Protein AF-A0A671PD23-F1 (afdb_monomer_lite)

Radius of gyration: 39.97 Å; chains: 1; bounding box: 78×38×126 Å

Sequence (167 aa):
MEFLIGLHKPKLERRRAALEEMKNKLKEEQKRVRDERHREYLKMLQERRQALDEADELVDAITATKESVQYDHPNHTVTVTTISDLDLSAARLLEPDQRDEEREEEKDGEKIQALPRTAGNPLMSKKIQRLTASLNSLTKHKPKQEMRWRNHQSDRKSSSSTHDKKL

Foldseek 3Di:
DPPPCVVVVVVVVVVVVVVVVVVVVVVVVVVVVVVVVVVVVVVVVVVVVVVVVVVVVVVVVVVVPFDFDWDDDPPDIDTDGDPVPDPCVCVVPPDDDDDDDDDDDDPDDDPPDDDPPDPDDPPDDPVVVVVVVVVVVVVCPPDPPPPPPPPDPDDDDDDDDDDDDDD

Structure (mmCIF, N/CA/C/O backbone):
data_AF-A0A671PD23-F1
#
_entry.id   AF-A0A671PD23-F1
#
loop_
_atom_site.group_PDB
_atom_site.id
_atom_site.type_symbol
_atom_site.label_atom_id
_atom_site.label_alt_id
_atom_site.label_comp_id
_atom_site.label_asym_id
_atom_site.label_entity_id
_atom_site.label_seq_id
_atom_site.pdbx_PDB_ins_code
_atom_site.Cartn_x
_atom_site.Cartn_y
_atom_site.Cartn_z
_atom_site.occupancy
_atom_site.B_iso_or_equiv
_atom_site.auth_seq_id
_atom_site.auth_comp_id
_atom_site.auth_asym_id
_atom_site.auth_atom_id
_atom_site.pdbx_PDB_model_num
ATOM 1 N N . MET A 1 1 ? 41.083 3.756 -52.286 1.00 43.62 1 MET A N 1
ATOM 2 C CA . MET A 1 1 ? 39.637 3.447 -52.361 1.00 43.62 1 MET A CA 1
ATOM 3 C C . MET A 1 1 ? 39.069 3.318 -50.946 1.00 43.62 1 MET A C 1
ATOM 5 O O . MET A 1 1 ? 38.815 2.211 -50.500 1.00 43.62 1 MET A O 1
ATOM 9 N N . GLU A 1 2 ? 38.911 4.418 -50.205 1.00 57.16 2 GLU A N 1
ATOM 10 C CA . GLU A 1 2 ? 38.524 4.342 -48.776 1.00 57.16 2 GLU A CA 1
ATOM 11 C C . GLU A 1 2 ? 37.302 5.213 -48.415 1.00 57.16 2 GLU A C 1
ATOM 13 O O . GLU A 1 2 ? 36.777 5.158 -47.308 1.00 57.16 2 GLU A O 1
ATOM 18 N N . PHE A 1 3 ? 36.753 5.958 -49.378 1.00 53.84 3 PHE A N 1
ATOM 19 C CA . PHE A 1 3 ? 35.723 6.970 -49.112 1.00 53.84 3 PHE A CA 1
ATOM 20 C C . PHE A 1 3 ? 34.268 6.459 -49.087 1.00 53.84 3 PHE A C 1
ATOM 22 O O . PHE A 1 3 ? 33.360 7.247 -48.847 1.00 53.84 3 PHE A O 1
ATOM 29 N N . LEU A 1 4 ? 34.007 5.156 -49.268 1.00 57.88 4 LEU A N 1
ATOM 30 C CA . LEU A 1 4 ? 32.632 4.618 -49.303 1.00 57.88 4 LEU A CA 1
ATOM 31 C C . LEU A 1 4 ? 32.140 4.004 -47.972 1.00 57.88 4 LEU A C 1
ATOM 33 O O . LEU A 1 4 ? 30.960 3.689 -47.843 1.00 57.88 4 LEU A O 1
ATOM 37 N N . ILE A 1 5 ? 33.010 3.854 -46.962 1.00 58.19 5 ILE A N 1
ATOM 38 C CA . ILE A 1 5 ? 32.702 3.131 -45.704 1.00 58.19 5 ILE A CA 1
ATOM 39 C C . ILE A 1 5 ? 32.453 4.084 -44.510 1.00 58.19 5 ILE A C 1
ATOM 41 O O . ILE A 1 5 ? 31.962 3.664 -43.460 1.00 58.19 5 ILE A O 1
ATOM 45 N N . GLY A 1 6 ? 32.700 5.390 -44.661 1.00 63.97 6 GLY A N 1
ATOM 46 C CA . GLY A 1 6 ? 32.644 6.360 -43.554 1.00 63.97 6 GLY A CA 1
ATOM 47 C C . GLY A 1 6 ? 31.261 6.556 -42.914 1.00 63.97 6 GLY A C 1
ATOM 48 O O . GLY A 1 6 ? 31.172 6.874 -41.733 1.00 63.97 6 GLY A O 1
ATOM 49 N N . LEU A 1 7 ? 30.170 6.322 -43.653 1.00 66.56 7 LEU A N 1
ATOM 50 C CA . LEU A 1 7 ? 28.794 6.567 -43.187 1.00 66.56 7 LEU A CA 1
ATOM 51 C C . LEU A 1 7 ? 28.112 5.345 -42.559 1.00 66.56 7 LEU A C 1
ATOM 53 O O . LEU A 1 7 ? 27.151 5.503 -41.804 1.00 66.56 7 LEU A O 1
ATOM 57 N N . HIS A 1 8 ? 28.587 4.130 -42.846 1.00 79.38 8 HIS A N 1
ATOM 58 C CA . HIS A 1 8 ? 27.939 2.904 -42.375 1.00 79.38 8 HIS A CA 1
ATOM 59 C C . HIS A 1 8 ? 28.039 2.764 -40.852 1.00 79.38 8 HIS A C 1
ATOM 61 O O . HIS A 1 8 ? 27.031 2.546 -40.181 1.00 79.38 8 HIS A O 1
ATOM 67 N N . LYS A 1 9 ? 29.235 2.996 -40.302 1.00 78.50 9 LYS A N 1
ATOM 68 C CA . LYS A 1 9 ? 29.495 2.970 -38.857 1.00 78.50 9 LYS A CA 1
ATOM 69 C C . LYS A 1 9 ? 28.648 4.001 -38.086 1.00 78.50 9 LYS A C 1
ATOM 71 O O . LYS A 1 9 ? 27.849 3.580 -37.256 1.00 78.50 9 LYS A O 1
ATOM 76 N N . PRO A 1 10 ? 28.678 5.314 -38.394 1.00 82.38 10 PRO A N 1
ATOM 77 C CA . PRO A 1 10 ? 27.874 6.292 -37.659 1.00 82.38 10 PRO A CA 1
ATOM 78 C C . PRO A 1 10 ? 26.363 6.115 -37.873 1.00 82.38 10 PRO A C 1
ATOM 80 O O . PRO A 1 10 ? 25.573 6.454 -36.996 1.00 82.38 10 PRO A O 1
ATOM 83 N N . LYS A 1 11 ? 25.914 5.573 -39.014 1.00 84.75 11 LYS A N 1
ATOM 84 C CA . LYS A 1 11 ? 24.491 5.252 -39.229 1.00 84.75 11 LYS A CA 1
ATOM 85 C C . LYS A 1 11 ? 24.026 4.091 -38.349 1.00 84.75 11 LYS A C 1
ATOM 87 O O . LYS A 1 11 ? 22.903 4.135 -37.849 1.00 84.75 11 LYS A O 1
ATOM 92 N N . LEU A 1 12 ? 24.865 3.076 -38.156 1.00 86.00 12 LEU A N 1
ATOM 93 C CA . LEU A 1 12 ? 24.582 1.986 -37.226 1.00 86.00 12 LEU A CA 1
ATOM 94 C C . LEU A 1 12 ? 24.591 2.468 -35.775 1.00 86.00 12 LEU A C 1
ATOM 96 O O . LEU A 1 12 ? 23.658 2.139 -35.050 1.00 86.00 12 LEU A O 1
ATOM 100 N N . GLU A 1 13 ? 25.555 3.304 -35.385 1.00 86.50 13 GLU A N 1
ATOM 101 C CA . GLU A 1 13 ? 25.613 3.872 -34.031 1.00 86.50 13 GLU A CA 1
ATOM 102 C C . GLU A 1 13 ? 24.369 4.704 -33.703 1.00 86.50 13 GLU A C 1
ATOM 104 O O . GLU A 1 13 ? 23.739 4.496 -32.671 1.00 86.50 13 GLU A O 1
ATOM 109 N N . ARG A 1 14 ? 23.912 5.568 -34.621 1.00 88.56 14 ARG A N 1
ATOM 110 C CA . ARG A 1 14 ? 22.664 6.331 -34.422 1.00 88.56 14 ARG A CA 1
ATOM 111 C C . ARG A 1 14 ? 21.437 5.431 -34.291 1.00 88.56 14 ARG A C 1
ATOM 113 O O . ARG A 1 14 ? 20.574 5.685 -33.458 1.00 88.56 14 ARG A O 1
ATOM 120 N N . ARG A 1 15 ? 21.347 4.372 -35.104 1.00 87.38 15 ARG A N 1
ATOM 121 C CA . ARG A 1 15 ? 20.248 3.394 -35.014 1.00 87.38 15 ARG A CA 1
ATOM 122 C C . ARG A 1 15 ? 20.283 2.643 -33.690 1.00 87.38 15 ARG A C 1
ATOM 124 O O . ARG A 1 15 ? 19.239 2.454 -33.076 1.00 87.38 15 ARG A O 1
ATOM 131 N N . ARG A 1 16 ? 21.470 2.234 -33.250 1.00 90.31 16 ARG A N 1
ATOM 132 C CA . ARG A 1 16 ? 21.669 1.558 -31.971 1.00 90.31 16 ARG A CA 1
ATOM 133 C C . ARG A 1 16 ? 21.293 2.467 -30.803 1.00 90.31 16 ARG A C 1
ATOM 135 O O . ARG A 1 16 ? 20.519 2.035 -29.959 1.00 90.31 16 ARG A O 1
ATOM 142 N N . ALA A 1 17 ? 21.745 3.719 -30.815 1.00 92.75 17 ALA A N 1
ATOM 143 C CA . ALA A 1 17 ? 21.408 4.713 -29.801 1.00 92.75 17 ALA A CA 1
ATOM 144 C C . ALA A 1 17 ? 19.892 4.954 -29.713 1.00 92.75 17 ALA A C 1
ATOM 146 O O . ALA A 1 17 ? 19.325 4.873 -28.629 1.00 92.75 17 ALA A O 1
ATOM 147 N N . ALA A 1 18 ? 19.210 5.142 -30.849 1.00 92.88 18 ALA A N 1
ATOM 148 C CA . ALA A 1 18 ? 17.757 5.325 -30.870 1.00 92.88 18 ALA A CA 1
ATOM 149 C C . ALA A 1 18 ? 16.995 4.095 -30.335 1.00 92.88 18 ALA A C 1
ATOM 151 O O . ALA A 1 18 ? 16.003 4.228 -29.618 1.00 92.88 18 ALA A O 1
ATOM 152 N N . LEU A 1 19 ? 17.461 2.881 -30.652 1.00 94.31 19 LEU A N 1
ATOM 153 C CA . LEU A 1 19 ? 16.867 1.646 -30.133 1.00 94.31 19 LEU A CA 1
ATOM 154 C C . LEU A 1 19 ? 17.110 1.469 -28.629 1.00 94.31 19 LEU A C 1
ATOM 156 O O . LEU A 1 19 ? 16.211 1.020 -27.917 1.00 94.31 19 LEU A O 1
ATOM 160 N N . GLU A 1 20 ? 18.302 1.807 -28.141 1.00 95.25 20 GLU A N 1
ATOM 161 C CA . GLU A 1 20 ? 18.622 1.767 -26.713 1.00 95.25 20 GLU A CA 1
ATOM 162 C C . GLU A 1 20 ? 17.804 2.802 -25.933 1.00 95.25 20 GLU A C 1
ATOM 164 O O . GLU A 1 20 ? 17.229 2.457 -24.900 1.00 95.25 20 GLU A O 1
ATOM 169 N N . GLU A 1 21 ? 17.638 4.013 -26.466 1.00 94.44 21 GLU A N 1
ATOM 170 C CA . GLU A 1 21 ? 16.794 5.050 -25.870 1.00 94.44 21 GLU A CA 1
ATOM 171 C C . GLU A 1 21 ? 15.327 4.601 -25.776 1.00 94.44 21 GLU A C 1
ATOM 173 O O . GLU A 1 21 ? 14.726 4.672 -24.703 1.00 94.44 21 GLU A O 1
ATOM 178 N N . MET A 1 22 ? 14.753 4.053 -26.854 1.00 92.62 22 MET A N 1
ATOM 179 C CA . MET A 1 22 ? 13.381 3.525 -26.814 1.00 92.62 22 MET A CA 1
ATOM 180 C C . MET A 1 22 ? 13.229 2.357 -25.833 1.00 92.62 22 MET A C 1
ATOM 182 O O . MET A 1 22 ? 12.229 2.261 -25.120 1.00 92.62 22 MET A O 1
ATOM 186 N N . LYS A 1 23 ? 14.222 1.465 -25.766 1.00 95.88 23 LYS A N 1
ATOM 187 C CA . LYS A 1 23 ? 14.221 0.336 -24.829 1.00 95.88 23 LYS A CA 1
ATOM 188 C C . LYS A 1 23 ? 14.297 0.804 -23.377 1.00 95.88 23 LYS A C 1
ATOM 190 O O . LYS A 1 23 ? 13.654 0.198 -22.521 1.00 95.88 23 LYS A O 1
ATOM 195 N N . ASN A 1 24 ? 15.077 1.844 -23.096 1.00 96.44 24 ASN A N 1
ATOM 196 C CA . ASN A 1 24 ? 15.193 2.416 -21.759 1.00 96.44 24 ASN A CA 1
ATOM 197 C C . ASN A 1 24 ? 13.883 3.083 -21.339 1.00 96.44 24 ASN A C 1
ATOM 199 O O . ASN A 1 24 ? 13.359 2.720 -20.289 1.00 96.44 24 ASN A O 1
ATOM 203 N N . LYS A 1 25 ? 13.275 3.902 -22.208 1.00 96.69 25 LYS A N 1
ATOM 204 C CA . LYS A 1 25 ? 11.945 4.490 -21.967 1.00 96.69 25 LYS A CA 1
ATOM 205 C C . LYS A 1 25 ? 10.895 3.421 -21.660 1.00 96.69 25 LYS A C 1
ATOM 207 O O . LYS A 1 25 ? 10.175 3.519 -20.675 1.00 96.69 25 LYS A O 1
ATOM 212 N N . LEU A 1 26 ? 10.861 2.334 -22.434 1.00 96.06 26 LEU A N 1
ATOM 213 C CA . LEU A 1 26 ? 9.927 1.232 -22.184 1.00 96.06 26 LEU A CA 1
ATOM 214 C C . LEU A 1 26 ? 10.150 0.559 -20.818 1.00 96.06 26 LEU A C 1
ATOM 216 O O . LEU A 1 26 ? 9.193 0.195 -20.137 1.00 96.06 26 LEU A O 1
ATOM 220 N N . LYS A 1 27 ? 11.410 0.364 -20.414 1.00 97.00 27 LYS A N 1
ATOM 221 C CA . LYS A 1 27 ? 11.742 -0.222 -19.108 1.00 97.00 2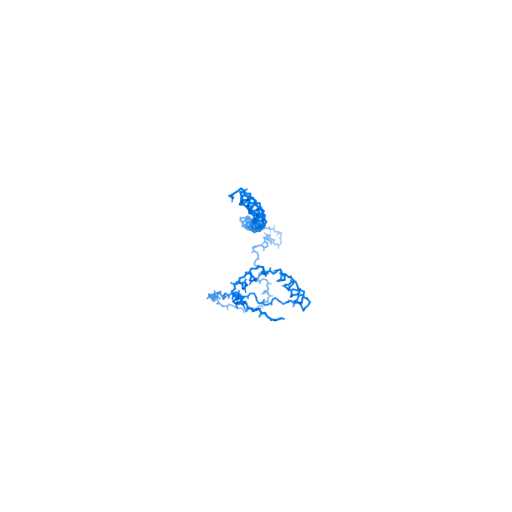7 LYS A CA 1
ATOM 222 C C . LYS A 1 27 ? 11.392 0.708 -17.952 1.00 97.00 27 LYS A C 1
ATOM 224 O O . LYS A 1 27 ? 10.953 0.219 -16.914 1.00 97.00 27 LYS A O 1
ATOM 229 N N . GLU A 1 28 ? 11.615 2.005 -18.116 1.00 96.38 28 GLU A N 1
ATOM 230 C CA . GLU A 1 28 ? 11.280 3.024 -17.122 1.00 96.38 28 GLU A CA 1
ATOM 231 C C . GLU A 1 28 ? 9.774 3.097 -16.903 1.00 96.38 28 GLU A C 1
ATOM 233 O O . GLU A 1 28 ? 9.337 3.022 -15.759 1.00 96.38 28 GLU A O 1
ATOM 238 N N . GLU A 1 29 ? 8.981 3.101 -17.975 1.00 95.00 29 GLU A N 1
ATOM 239 C CA . GLU A 1 29 ? 7.517 3.040 -17.887 1.00 95.00 29 GLU A CA 1
ATOM 240 C C . GLU A 1 29 ? 7.042 1.754 -17.191 1.00 95.00 29 GLU A C 1
ATOM 242 O O . GLU A 1 29 ? 6.244 1.787 -16.256 1.00 95.00 29 GLU A O 1
ATOM 247 N N . GLN A 1 30 ? 7.610 0.596 -17.545 1.00 94.25 30 GLN A N 1
ATOM 248 C CA . GLN A 1 30 ? 7.304 -0.659 -16.845 1.00 94.25 30 GLN A CA 1
ATOM 249 C C . GLN A 1 30 ? 7.723 -0.656 -15.372 1.00 94.25 30 GLN A C 1
ATOM 251 O O . GLN A 1 30 ? 7.140 -1.377 -14.557 1.00 94.25 30 GLN A O 1
ATOM 256 N N . LYS A 1 31 ? 8.789 0.065 -15.024 1.00 96.50 31 LYS A N 1
ATOM 257 C CA . LYS A 1 31 ? 9.226 0.213 -13.638 1.00 96.50 31 LYS A CA 1
ATOM 258 C C . LYS A 1 31 ? 8.270 1.137 -12.886 1.00 96.50 31 LYS A C 1
ATOM 260 O O . LYS A 1 31 ? 7.799 0.733 -11.833 1.00 96.50 31 LYS A O 1
ATOM 265 N N . ARG A 1 32 ? 7.906 2.286 -13.460 1.00 96.88 32 ARG A N 1
ATOM 266 C CA . ARG A 1 32 ? 6.936 3.228 -12.884 1.00 96.88 32 ARG A CA 1
ATOM 267 C C . ARG A 1 32 ? 5.618 2.559 -12.542 1.00 96.88 32 ARG A C 1
ATOM 269 O O . ARG A 1 32 ? 5.229 2.587 -11.385 1.00 96.88 32 ARG A O 1
ATOM 276 N N . VAL A 1 33 ? 5.009 1.852 -13.492 1.00 96.38 33 VAL A N 1
ATOM 277 C CA . VAL A 1 33 ? 3.727 1.164 -13.262 1.00 96.38 33 VAL A CA 1
ATOM 278 C C . VAL A 1 33 ? 3.824 0.125 -12.137 1.00 96.38 33 VAL A C 1
ATOM 280 O O . VAL A 1 33 ? 2.885 -0.061 -11.364 1.00 96.38 33 VAL A O 1
ATOM 283 N N . ARG A 1 34 ? 4.957 -0.583 -12.031 1.00 95.56 34 ARG A N 1
ATOM 284 C CA . ARG A 1 34 ? 5.180 -1.544 -10.938 1.00 95.56 34 ARG A CA 1
ATOM 285 C C . ARG A 1 34 ? 5.352 -0.845 -9.596 1.00 95.56 34 ARG A C 1
ATOM 287 O O . ARG A 1 34 ? 4.760 -1.292 -8.618 1.00 95.56 34 ARG A O 1
ATOM 294 N N . ASP A 1 35 ? 6.140 0.221 -9.566 1.00 96.19 35 ASP A N 1
ATOM 295 C CA . ASP A 1 35 ? 6.423 0.984 -8.356 1.00 96.19 35 ASP A CA 1
ATOM 296 C C . ASP A 1 35 ? 5.154 1.693 -7.852 1.00 96.19 35 ASP A C 1
ATOM 298 O O . ASP A 1 35 ? 4.882 1.660 -6.657 1.00 96.19 35 ASP A O 1
ATOM 302 N N . GLU A 1 36 ? 4.337 2.262 -8.741 1.00 95.69 36 GLU A N 1
ATOM 303 C CA . GLU A 1 36 ? 3.036 2.866 -8.421 1.00 95.69 36 GLU A CA 1
ATOM 304 C C . GLU A 1 36 ? 2.080 1.840 -7.821 1.00 95.69 36 GLU A C 1
ATOM 306 O O . GLU A 1 36 ? 1.619 2.025 -6.697 1.00 95.69 36 GLU A O 1
ATOM 311 N N . ARG A 1 37 ? 1.883 0.695 -8.489 1.00 97.00 37 ARG A N 1
ATOM 312 C CA . ARG A 1 37 ? 1.049 -0.391 -7.954 1.00 97.00 37 ARG A CA 1
ATOM 313 C C . ARG A 1 37 ? 1.536 -0.864 -6.584 1.00 97.00 37 ARG A C 1
ATOM 315 O O . ARG A 1 37 ? 0.731 -1.166 -5.709 1.00 97.00 37 ARG A O 1
ATOM 322 N N . HIS A 1 38 ? 2.852 -0.977 -6.401 1.00 97.56 38 HIS A N 1
ATOM 323 C CA . HIS A 1 38 ? 3.419 -1.408 -5.127 1.00 97.56 38 HIS A CA 1
ATOM 324 C C . HIS A 1 38 ? 3.204 -0.366 -4.025 1.00 97.56 38 HIS A C 1
ATOM 326 O O . HIS A 1 38 ? 2.834 -0.732 -2.912 1.00 97.56 38 HIS A O 1
ATOM 332 N N . ARG A 1 39 ? 3.379 0.923 -4.338 1.00 97.19 39 ARG A N 1
ATOM 333 C CA . ARG A 1 39 ? 3.108 2.027 -3.409 1.00 97.19 39 ARG A CA 1
ATOM 334 C C . ARG A 1 39 ? 1.640 2.077 -3.009 1.00 97.19 39 ARG A C 1
ATOM 336 O O . ARG A 1 39 ? 1.359 2.162 -1.822 1.00 97.19 39 ARG A O 1
ATOM 343 N N . GLU A 1 40 ? 0.721 1.980 -3.965 1.00 96.31 40 GLU A N 1
ATOM 344 C CA . GLU A 1 40 ? -0.721 1.944 -3.690 1.00 96.31 40 GLU A CA 1
ATOM 345 C C . GLU A 1 40 ? -1.098 0.745 -2.818 1.00 96.31 40 GLU A C 1
ATOM 347 O O . GLU A 1 40 ? -1.834 0.887 -1.844 1.00 96.31 40 GLU A O 1
ATOM 352 N N . TYR A 1 41 ? -0.541 -0.430 -3.119 1.00 96.06 41 TYR A N 1
ATOM 353 C CA . TYR A 1 41 ? -0.751 -1.627 -2.314 1.00 96.06 41 TYR A CA 1
ATOM 354 C C . TYR A 1 41 ? -0.275 -1.444 -0.867 1.00 96.06 41 TYR A C 1
ATOM 356 O O . TYR A 1 41 ? -1.007 -1.765 0.068 1.00 96.06 41 TYR A O 1
ATOM 364 N N . LEU A 1 42 ? 0.930 -0.901 -0.672 1.00 97.44 42 LEU A N 1
ATOM 365 C CA . LEU A 1 42 ? 1.454 -0.606 0.662 1.00 97.44 42 LEU A CA 1
ATOM 366 C C . LEU A 1 42 ? 0.604 0.438 1.388 1.00 97.44 42 LEU A C 1
ATOM 368 O O . LEU A 1 42 ? 0.345 0.277 2.577 1.00 97.44 42 LEU A O 1
ATOM 372 N N . LYS A 1 43 ? 0.131 1.463 0.673 1.00 97.50 43 LYS A N 1
ATOM 373 C CA . LYS A 1 43 ? -0.746 2.493 1.227 1.00 97.50 43 LYS A CA 1
ATOM 374 C C . LYS A 1 43 ? -2.045 1.890 1.760 1.00 97.50 43 LYS A C 1
ATOM 376 O O . LYS A 1 43 ? -2.384 2.132 2.907 1.00 97.50 43 LYS A O 1
ATOM 381 N N . MET A 1 44 ? -2.719 1.044 0.983 1.00 96.19 44 MET A N 1
ATOM 382 C CA . MET A 1 44 ? -3.942 0.356 1.419 1.00 96.19 44 MET A CA 1
ATOM 383 C C . MET A 1 44 ? -3.700 -0.532 2.651 1.00 96.19 44 MET A C 1
ATOM 385 O O . MET A 1 44 ? -4.531 -0.586 3.555 1.00 96.19 44 MET A O 1
ATOM 389 N N . LEU A 1 45 ? -2.570 -1.247 2.705 1.00 95.44 45 LEU A N 1
ATOM 390 C CA . LEU A 1 45 ? -2.217 -2.039 3.888 1.00 95.44 45 LEU A CA 1
ATOM 391 C C . LEU A 1 45 ? -1.980 -1.156 5.116 1.00 95.44 45 LEU A C 1
ATOM 393 O O . LEU A 1 45 ? -2.398 -1.516 6.215 1.00 95.44 45 LEU A O 1
ATOM 397 N N . GLN A 1 46 ? -1.322 -0.013 4.927 1.00 96.06 46 GLN A N 1
ATOM 398 C CA . GLN A 1 46 ? -1.085 0.957 5.986 1.00 96.06 46 GLN A CA 1
ATOM 399 C C . GLN A 1 46 ? -2.394 1.580 6.480 1.00 96.06 46 GLN A C 1
ATOM 401 O O . GLN A 1 46 ? -2.608 1.606 7.684 1.00 96.06 46 GLN A O 1
ATOM 406 N N . GLU A 1 47 ? -3.279 2.005 5.578 1.00 94.94 47 GLU A N 1
ATOM 407 C CA . GLU A 1 47 ? -4.608 2.541 5.909 1.00 94.94 47 GLU A CA 1
ATOM 408 C C . GLU A 1 47 ? -5.432 1.511 6.697 1.00 94.94 47 GLU A C 1
ATOM 410 O O . GLU A 1 47 ? -6.025 1.840 7.719 1.00 94.94 47 GLU A O 1
ATOM 415 N N . ARG A 1 48 ? -5.404 0.231 6.292 1.00 94.62 48 ARG A N 1
ATOM 416 C CA . ARG A 1 48 ? -6.055 -0.846 7.053 1.00 94.62 48 ARG A CA 1
ATOM 417 C C . ARG A 1 48 ? -5.466 -1.004 8.453 1.00 94.62 48 ARG A C 1
ATOM 419 O O . ARG A 1 48 ? -6.218 -1.229 9.393 1.00 94.62 48 ARG A O 1
ATOM 426 N N . ARG A 1 49 ? -4.138 -0.954 8.586 1.00 92.81 49 ARG A N 1
ATOM 427 C CA . ARG A 1 49 ? -3.473 -1.066 9.891 1.00 92.81 49 ARG A CA 1
ATOM 428 C C . ARG A 1 49 ? -3.841 0.113 10.789 1.00 92.81 49 ARG A C 1
ATOM 430 O O . ARG A 1 49 ? -4.174 -0.109 11.938 1.00 92.81 49 ARG A O 1
ATOM 437 N N . GLN A 1 50 ? -3.836 1.327 10.246 1.00 92.25 50 GLN A N 1
ATOM 438 C CA . GLN A 1 50 ? -4.243 2.532 10.969 1.00 92.25 50 GLN A CA 1
ATOM 439 C C . GLN A 1 50 ? -5.694 2.442 11.445 1.00 92.25 50 GLN A C 1
ATOM 441 O O . GLN A 1 50 ? -5.952 2.706 12.606 1.00 92.25 50 GLN A O 1
ATOM 446 N N . ALA A 1 51 ? -6.617 1.973 10.602 1.00 91.62 51 ALA A N 1
ATOM 447 C CA . ALA A 1 51 ? -8.012 1.790 11.002 1.00 91.62 51 ALA A CA 1
ATOM 448 C C . ALA A 1 51 ? -8.203 0.747 12.121 1.00 91.62 51 ALA A C 1
ATOM 450 O O . ALA A 1 51 ? -9.159 0.841 12.885 1.00 91.62 51 ALA A O 1
ATOM 451 N N . LEU A 1 52 ? -7.330 -0.265 12.199 1.00 87.75 52 LEU A N 1
ATOM 452 C CA . LEU A 1 52 ? -7.332 -1.218 13.311 1.00 87.75 52 LEU A CA 1
ATOM 453 C C . LEU A 1 52 ? -6.769 -0.576 14.582 1.00 87.75 52 LEU A C 1
ATOM 455 O O . LEU A 1 52 ? -7.418 -0.660 15.615 1.00 87.75 52 LEU A O 1
ATOM 459 N N . ASP A 1 53 ? -5.629 0.113 14.477 1.00 86.75 53 ASP A N 1
ATOM 460 C CA . ASP A 1 53 ? -5.016 0.821 15.607 1.00 86.75 53 ASP A CA 1
ATOM 461 C C . ASP A 1 53 ? -6.003 1.871 16.196 1.00 86.75 53 ASP A C 1
ATOM 463 O O . ASP A 1 53 ? -6.203 1.919 17.405 1.00 86.75 53 ASP A O 1
ATOM 467 N N . GLU A 1 54 ? -6.708 2.644 15.356 1.00 85.12 54 GLU A N 1
ATOM 468 C CA . GLU A 1 54 ? -7.748 3.609 15.775 1.00 85.12 54 GLU A CA 1
ATOM 469 C C . GLU A 1 54 ? -8.951 2.942 16.471 1.00 85.12 54 GLU A C 1
ATOM 471 O O . GLU A 1 54 ? -9.556 3.519 17.377 1.00 85.12 54 GLU A O 1
ATOM 476 N N . ALA A 1 55 ? -9.329 1.734 16.044 1.00 81.12 55 ALA A N 1
ATOM 477 C CA . ALA A 1 55 ? -10.414 0.988 16.673 1.00 81.12 55 ALA A CA 1
ATOM 478 C C . ALA A 1 55 ? -10.012 0.475 18.063 1.00 81.12 55 ALA A C 1
ATOM 480 O O . ALA A 1 55 ? -10.827 0.538 18.985 1.00 81.12 55 ALA A O 1
ATOM 481 N N . ASP A 1 56 ? -8.769 0.018 18.219 1.00 82.75 56 ASP A N 1
ATOM 482 C CA . ASP A 1 56 ? -8.228 -0.420 19.506 1.00 82.75 56 ASP A CA 1
ATOM 483 C C . ASP A 1 56 ? -8.141 0.761 20.492 1.00 82.75 56 ASP A C 1
ATOM 485 O O . ASP A 1 56 ? -8.608 0.649 21.623 1.00 82.75 56 ASP A O 1
ATOM 489 N N . GLU A 1 57 ? -7.679 1.937 20.046 1.00 81.56 57 GLU A N 1
ATOM 490 C CA . GLU A 1 57 ? -7.674 3.165 20.864 1.00 81.56 57 GLU A CA 1
ATOM 491 C C . GLU A 1 57 ? -9.079 3.553 21.364 1.00 81.56 57 GLU A C 1
ATOM 493 O O . GLU A 1 57 ? -9.249 3.996 22.504 1.00 81.56 57 GLU A O 1
ATOM 498 N N . LEU A 1 58 ? -10.111 3.370 20.533 1.00 80.94 58 LEU A N 1
ATOM 499 C CA . LEU A 1 58 ? -11.498 3.631 20.921 1.00 80.94 58 LEU A CA 1
ATOM 500 C C . LEU A 1 58 ? -11.995 2.631 21.973 1.00 80.94 58 LEU A C 1
ATOM 502 O O . LEU A 1 58 ? -12.686 3.023 22.916 1.00 80.94 58 LEU A O 1
ATOM 506 N N . VAL A 1 59 ? -11.658 1.350 21.822 1.00 80.62 59 VAL A N 1
ATOM 507 C CA . VAL A 1 59 ? -11.988 0.314 22.810 1.00 80.62 59 VAL A CA 1
ATOM 508 C C . VAL A 1 59 ? -11.301 0.616 24.139 1.00 80.62 59 VAL A C 1
ATOM 510 O O . VAL A 1 59 ? -11.949 0.560 25.185 1.00 80.62 59 VAL A O 1
ATOM 513 N N . ASP A 1 60 ? -10.034 1.015 24.113 1.00 82.38 60 ASP A N 1
ATOM 514 C CA . ASP A 1 60 ? -9.287 1.404 25.308 1.00 82.38 60 ASP A CA 1
ATOM 515 C C . ASP A 1 60 ? -9.907 2.634 25.987 1.00 82.38 60 ASP A C 1
ATOM 517 O O . ASP A 1 60 ? -10.079 2.654 27.204 1.00 82.38 60 ASP A O 1
ATOM 521 N N . ALA A 1 61 ? -10.346 3.641 25.225 1.00 80.38 61 ALA A N 1
ATOM 522 C CA . ALA A 1 61 ? -11.036 4.809 25.779 1.00 80.38 61 ALA A CA 1
ATOM 523 C C . ALA A 1 61 ? -12.391 4.453 26.429 1.00 80.38 61 ALA A C 1
ATOM 525 O O . ALA A 1 61 ? -12.738 4.971 27.498 1.00 80.38 61 ALA A O 1
ATOM 526 N N . ILE A 1 62 ? -13.154 3.549 25.807 1.00 78.50 62 ILE A N 1
ATOM 527 C CA . ILE A 1 62 ? -14.429 3.052 26.346 1.00 78.50 62 ILE A CA 1
ATOM 528 C C . ILE A 1 62 ? -14.191 2.218 27.612 1.00 78.50 62 ILE A C 1
ATOM 530 O O . ILE A 1 62 ? -14.904 2.375 28.599 1.00 78.50 62 ILE A O 1
ATOM 534 N N . THR A 1 63 ? -13.174 1.357 27.618 1.00 74.94 63 THR A N 1
ATOM 535 C CA . THR A 1 63 ? -12.852 0.508 28.776 1.00 74.94 63 THR A CA 1
ATOM 536 C C . THR A 1 63 ? -12.172 1.277 29.912 1.00 74.94 63 THR A C 1
ATOM 538 O O . THR A 1 63 ? -12.329 0.901 31.070 1.00 74.94 63 THR A O 1
ATOM 541 N N . ALA A 1 64 ? -11.473 2.380 29.632 1.00 76.19 64 ALA A N 1
ATOM 542 C CA . ALA A 1 64 ? -10.891 3.248 30.656 1.00 76.19 64 ALA A CA 1
ATOM 543 C C . ALA A 1 64 ? -11.947 4.084 31.398 1.00 76.19 64 ALA A C 1
ATOM 545 O O . ALA A 1 64 ? -11.794 4.351 32.586 1.00 76.19 64 ALA A O 1
ATOM 546 N N . THR A 1 65 ? -13.034 4.471 30.722 1.00 66.00 65 THR A N 1
ATOM 547 C CA . THR A 1 65 ? -14.176 5.202 31.316 1.00 66.00 65 THR A CA 1
ATOM 548 C C . THR A 1 65 ? -15.217 4.275 31.955 1.00 66.00 65 THR A C 1
ATOM 550 O O . THR A 1 65 ? -16.340 4.689 32.241 1.00 66.00 65 THR A O 1
ATOM 553 N N . LYS A 1 66 ? -14.837 3.013 32.191 1.00 65.06 66 LYS A N 1
ATOM 554 C CA . LYS A 1 66 ? -15.634 1.955 32.812 1.00 65.06 66 LYS A CA 1
ATOM 555 C C . LYS A 1 66 ? -16.076 2.340 34.221 1.00 65.06 66 LYS A C 1
ATOM 557 O O . LYS A 1 66 ? -15.431 2.028 35.219 1.00 65.06 66 LYS A O 1
ATOM 562 N N . GLU A 1 67 ? -17.237 2.963 34.292 1.00 66.69 67 GLU A N 1
ATOM 563 C CA . GLU A 1 67 ? -17.973 3.178 35.526 1.00 66.69 67 GLU A CA 1
ATOM 564 C C . GLU A 1 67 ? -19.358 2.551 35.352 1.00 66.69 67 GLU A C 1
ATOM 566 O O . GLU A 1 67 ? -20.188 3.015 34.571 1.00 66.69 67 GLU A O 1
ATOM 571 N N . SER A 1 68 ? -19.606 1.439 36.049 1.00 75.56 68 SER A N 1
ATOM 572 C CA . SER A 1 68 ? -20.952 0.877 36.152 1.00 75.56 68 SER A CA 1
ATOM 573 C C . SER A 1 68 ? -21.767 1.754 37.089 1.00 75.56 68 SER A C 1
ATOM 575 O O . SER A 1 68 ? -21.396 1.922 38.254 1.00 75.56 68 SER A O 1
ATOM 577 N N . VAL A 1 69 ? -22.883 2.287 36.604 1.00 86.25 69 VAL A N 1
ATOM 578 C CA . VAL A 1 69 ? -23.725 3.176 37.405 1.00 86.25 69 VAL A CA 1
ATOM 579 C C . VAL A 1 69 ? -24.890 2.380 37.972 1.00 86.25 69 VAL A C 1
ATOM 581 O O . VAL A 1 69 ? -25.665 1.767 37.234 1.00 86.25 69 VAL A O 1
ATOM 584 N N . GLN A 1 70 ? -25.000 2.379 39.299 1.00 88.94 70 GLN A N 1
ATOM 585 C CA . GLN A 1 70 ? -26.123 1.787 40.015 1.00 88.94 70 GLN A CA 1
ATOM 586 C C . GLN A 1 70 ? -27.148 2.861 40.353 1.00 88.94 70 GLN A C 1
ATOM 588 O O . GLN A 1 70 ? -26.823 3.884 40.954 1.00 88.94 70 GLN A O 1
ATOM 593 N N . TYR A 1 71 ? -28.394 2.604 39.975 1.00 92.06 71 TYR A N 1
ATOM 594 C CA . TYR A 1 71 ? -29.535 3.450 40.281 1.00 92.06 71 TYR A CA 1
ATOM 595 C C . TYR A 1 71 ? -30.451 2.715 41.248 1.00 92.06 71 TYR A C 1
ATOM 597 O O . TYR A 1 71 ? -30.905 1.602 40.965 1.00 92.06 71 TYR A O 1
ATOM 605 N N . ASP A 1 72 ? -30.720 3.347 42.387 1.00 93.38 72 ASP A N 1
ATOM 606 C CA . ASP A 1 72 ? -31.635 2.804 43.378 1.00 93.38 72 ASP A CA 1
ATOM 607 C C . ASP A 1 72 ? -33.064 3.253 43.070 1.00 93.38 72 ASP A C 1
ATOM 609 O O . ASP A 1 72 ? -33.367 4.447 42.978 1.00 93.38 72 ASP A O 1
ATOM 613 N N . HIS A 1 73 ? -33.941 2.279 42.860 1.00 93.69 73 HIS A N 1
ATOM 614 C CA . HIS A 1 73 ? -35.359 2.490 42.623 1.00 93.69 73 HIS A CA 1
ATOM 615 C C . HIS A 1 73 ? -36.156 1.973 43.828 1.00 93.69 73 HIS A C 1
ATOM 617 O O . HIS A 1 73 ? -35.687 1.110 44.563 1.00 93.69 73 HIS A O 1
ATOM 623 N N . PRO A 1 74 ? -37.408 2.422 44.025 1.00 94.38 74 PRO A N 1
ATOM 624 C CA . PRO A 1 74 ? -38.159 2.159 45.257 1.00 94.38 74 PRO A CA 1
ATOM 625 C C . PRO A 1 74 ? -38.323 0.680 45.646 1.00 94.38 74 PRO A C 1
ATOM 627 O O . PRO A 1 74 ? -38.586 0.393 46.806 1.00 94.38 74 PRO A O 1
ATOM 630 N N . ASN A 1 75 ? -38.195 -0.248 44.689 1.00 92.06 75 ASN A N 1
ATOM 631 C CA . ASN A 1 75 ? -38.399 -1.685 44.899 1.00 92.06 75 ASN A CA 1
ATOM 632 C C . ASN A 1 75 ? -37.262 -2.566 44.345 1.00 92.06 75 ASN A C 1
ATOM 634 O O . ASN A 1 75 ? -37.396 -3.786 44.357 1.00 92.06 75 ASN A O 1
ATOM 638 N N . HIS A 1 76 ? -36.205 -1.981 43.773 1.00 93.00 76 HIS A N 1
ATOM 639 C CA . HIS A 1 76 ? -35.097 -2.723 43.160 1.00 93.00 76 HIS A CA 1
ATOM 640 C C . HIS A 1 76 ? -33.943 -1.784 42.801 1.00 93.00 76 HIS A C 1
ATOM 642 O O . HIS A 1 76 ? -34.129 -0.578 42.688 1.00 93.00 76 HIS A O 1
ATOM 648 N N . THR A 1 77 ? -32.776 -2.347 42.511 1.00 92.19 77 THR A N 1
ATOM 649 C CA . THR A 1 77 ? -31.632 -1.596 41.987 1.00 92.19 77 THR A CA 1
ATOM 650 C C . THR A 1 77 ? -31.406 -1.980 40.528 1.00 92.19 77 THR A C 1
ATOM 652 O O . THR A 1 77 ? -31.368 -3.165 40.192 1.00 92.19 77 THR A O 1
ATOM 655 N N . VAL A 1 78 ? -31.257 -0.984 39.652 1.00 92.50 78 VAL A N 1
ATOM 656 C CA . VAL A 1 78 ? -30.883 -1.185 38.245 1.00 92.50 78 VAL A CA 1
ATOM 657 C C . VAL A 1 78 ? -29.422 -0.803 38.089 1.00 92.50 78 VAL A C 1
ATOM 659 O O . VAL A 1 78 ? -29.035 0.329 38.366 1.00 92.50 78 VAL A O 1
ATOM 662 N N . THR A 1 79 ? -28.602 -1.745 37.631 1.00 88.06 79 THR A N 1
ATOM 663 C CA . THR A 1 79 ? -27.224 -1.445 37.226 1.00 88.06 79 THR A CA 1
ATOM 664 C C . THR A 1 79 ? -27.196 -1.260 35.716 1.00 88.06 79 THR A C 1
ATOM 666 O O . THR A 1 79 ? -27.605 -2.156 34.978 1.00 88.06 79 THR A O 1
ATOM 669 N N . VAL A 1 80 ? -26.724 -0.101 35.258 1.00 88.38 80 VAL A N 1
ATOM 670 C CA . VAL A 1 80 ? -26.445 0.143 33.841 1.00 88.38 80 VAL A CA 1
ATOM 671 C C . VAL A 1 80 ? -24.969 -0.148 33.610 1.00 88.38 80 VAL A C 1
ATOM 673 O O . VAL A 1 80 ? -24.092 0.518 34.163 1.00 88.38 80 VAL A O 1
ATOM 676 N N . THR A 1 81 ? -24.702 -1.167 32.802 1.00 82.44 81 THR A N 1
ATOM 677 C CA . THR A 1 81 ? -23.349 -1.614 32.466 1.00 82.44 81 THR A CA 1
ATOM 678 C C . THR A 1 81 ? -23.208 -1.677 30.953 1.00 82.44 81 THR A C 1
ATOM 680 O O . THR A 1 81 ? -24.167 -1.984 30.241 1.00 82.44 81 THR A O 1
ATOM 683 N N . THR A 1 82 ? -22.018 -1.369 30.446 1.00 81.75 82 THR A N 1
ATOM 684 C CA . THR A 1 82 ? -21.735 -1.516 29.019 1.00 81.75 82 THR A CA 1
ATOM 685 C C . THR A 1 82 ? -21.652 -2.997 28.638 1.00 81.75 82 THR A C 1
ATOM 687 O O . THR A 1 82 ? -21.258 -3.844 29.438 1.00 81.75 82 THR A O 1
ATOM 690 N N . ILE A 1 83 ? -22.019 -3.330 27.400 1.00 76.06 83 ILE A N 1
ATOM 691 C CA . ILE A 1 83 ? -22.021 -4.715 26.894 1.00 76.06 83 ILE A CA 1
ATOM 692 C C . ILE A 1 83 ? -20.623 -5.353 26.823 1.00 76.06 83 ILE A C 1
ATOM 694 O O . ILE A 1 83 ? -20.529 -6.566 26.684 1.00 76.06 83 ILE A O 1
ATOM 698 N N . SER A 1 84 ? -19.557 -4.555 26.926 1.00 69.19 84 SER A N 1
ATOM 699 C CA . SER A 1 84 ? -18.166 -5.023 26.934 1.00 69.19 84 SER A CA 1
ATOM 700 C C . SER A 1 84 ? -17.758 -5.659 28.267 1.00 69.19 84 SER A C 1
ATOM 702 O O . SER A 1 84 ? -16.851 -6.483 28.297 1.00 69.19 84 SER A O 1
ATOM 704 N N . ASP A 1 85 ? -18.423 -5.292 29.366 1.00 64.38 85 ASP A N 1
ATOM 705 C CA . ASP A 1 85 ? -18.151 -5.830 30.707 1.00 64.38 85 ASP A CA 1
ATOM 706 C C . ASP A 1 85 ? -18.962 -7.090 31.018 1.00 64.38 85 ASP A C 1
ATOM 708 O O . ASP A 1 85 ? -18.690 -7.791 31.994 1.00 64.38 85 ASP A O 1
ATOM 712 N N . LEU A 1 86 ? -19.993 -7.352 30.215 1.00 71.50 86 LEU A N 1
ATOM 713 C CA . LEU A 1 86 ? -20.856 -8.505 30.377 1.00 71.50 86 LEU A CA 1
ATOM 714 C C . LEU A 1 86 ? -20.251 -9.678 29.607 1.00 71.50 86 LEU A C 1
ATOM 716 O O . LEU A 1 86 ? -20.239 -9.681 28.375 1.00 71.50 86 LEU A O 1
ATOM 720 N N . ASP A 1 87 ? -19.781 -10.697 30.328 1.00 71.88 87 ASP A N 1
ATOM 721 C CA . ASP A 1 87 ? -19.369 -11.958 29.717 1.00 71.88 87 ASP A CA 1
ATOM 722 C C . ASP A 1 87 ? -20.598 -12.725 29.196 1.00 71.88 87 ASP A C 1
ATOM 724 O O . ASP A 1 87 ? -21.158 -13.622 29.826 1.00 71.88 87 ASP A O 1
ATOM 728 N N . LEU A 1 88 ? -21.042 -12.338 28.001 1.00 67.50 88 LEU A N 1
ATOM 729 C CA . LEU A 1 88 ? -22.139 -12.970 27.275 1.00 67.50 88 LEU A CA 1
ATOM 730 C C . LEU A 1 88 ? -21.786 -14.381 26.782 1.00 67.50 88 LEU A C 1
ATOM 732 O O . LEU A 1 88 ? -22.668 -15.090 26.290 1.00 67.50 88 LEU A O 1
ATOM 736 N N . SER A 1 89 ? -20.522 -14.807 26.895 1.00 67.81 89 SER A N 1
ATOM 737 C CA . SER A 1 89 ? -20.130 -16.174 26.557 1.00 67.81 89 SER A CA 1
ATOM 738 C C . SER A 1 89 ? -20.663 -17.181 27.585 1.00 67.81 89 SER A C 1
ATOM 740 O O . SER A 1 89 ? -21.083 -18.273 27.196 1.00 67.81 89 SER A O 1
ATOM 742 N N . ALA A 1 90 ? -20.802 -16.763 28.851 1.00 59.28 90 ALA A N 1
ATOM 743 C CA . ALA A 1 90 ? -21.394 -17.550 29.933 1.00 59.28 90 ALA A CA 1
ATOM 744 C C . ALA A 1 90 ? -22.932 -17.670 29.848 1.00 59.28 90 ALA A C 1
ATOM 746 O O . ALA A 1 90 ? -23.515 -18.632 30.346 1.00 59.28 90 ALA A O 1
ATOM 747 N N . ALA A 1 91 ? -23.617 -16.750 29.156 1.00 56.72 91 ALA A N 1
ATOM 748 C CA . ALA A 1 91 ? -25.081 -16.762 29.019 1.00 56.72 91 ALA A CA 1
ATOM 749 C C . ALA A 1 91 ? -25.625 -17.899 28.127 1.00 56.72 91 ALA A C 1
ATOM 751 O O . ALA A 1 91 ? -26.837 -18.085 28.028 1.00 56.72 91 ALA A O 1
ATOM 752 N N . ARG A 1 92 ? -24.748 -18.688 27.488 1.00 58.47 92 ARG A N 1
ATOM 753 C CA . ARG A 1 92 ? -25.135 -19.921 26.779 1.00 58.47 92 ARG A CA 1
ATOM 754 C C . ARG A 1 92 ? -25.369 -21.111 27.719 1.00 58.47 92 ARG A C 1
ATOM 756 O O . ARG A 1 92 ? -25.764 -22.164 27.231 1.00 58.47 92 ARG A O 1
ATOM 763 N N . LEU A 1 93 ? -25.126 -20.952 29.025 1.00 51.53 93 LEU A N 1
ATOM 764 C CA . LEU A 1 93 ? -25.089 -22.045 30.000 1.00 51.53 93 LEU A CA 1
ATOM 765 C C . LEU A 1 93 ? -26.054 -21.866 31.189 1.00 51.53 93 LEU A C 1
ATOM 767 O O . LEU A 1 93 ? -25.770 -22.330 32.286 1.00 51.53 93 LEU A O 1
ATOM 771 N N . LEU A 1 94 ? -27.198 -21.200 31.009 1.00 47.84 94 LEU A N 1
ATOM 772 C CA . LEU A 1 94 ? -28.269 -21.233 32.015 1.00 47.84 94 LEU A CA 1
ATOM 773 C C . LEU A 1 94 ? -29.208 -22.422 31.763 1.00 47.84 94 LEU A C 1
ATOM 775 O O . LEU A 1 94 ? -30.382 -22.253 31.444 1.00 47.84 94 LEU A O 1
ATOM 779 N N . GLU A 1 95 ? -28.671 -23.630 31.931 1.00 49.25 95 GLU A N 1
ATOM 780 C CA . GLU A 1 95 ? -29.426 -24.734 32.530 1.00 49.25 95 GLU A CA 1
ATOM 781 C C . GLU A 1 95 ? -29.013 -24.794 34.009 1.00 49.25 95 GLU A C 1
ATOM 783 O O . GLU A 1 95 ? -27.814 -24.741 34.295 1.00 49.25 95 GLU A O 1
ATOM 788 N N . PRO A 1 96 ? -29.939 -24.866 34.978 1.00 44.47 96 PRO A N 1
ATOM 789 C CA . PRO A 1 96 ? -29.547 -25.008 36.367 1.00 44.47 96 PRO A CA 1
ATOM 790 C C . PRO A 1 96 ? -29.372 -26.496 36.686 1.00 44.47 96 PRO A C 1
ATOM 792 O O . PRO A 1 96 ? -30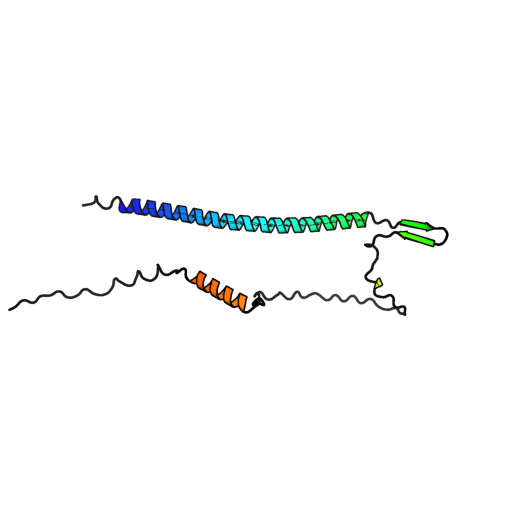.374 -27.178 36.867 1.00 44.47 96 PRO A O 1
ATOM 795 N N . ASP A 1 97 ? -28.133 -26.986 36.814 1.00 35.03 97 ASP A N 1
ATOM 796 C CA . ASP A 1 97 ? -27.817 -27.959 37.872 1.00 35.03 97 ASP A CA 1
ATOM 797 C C . ASP A 1 97 ? -26.305 -28.126 38.147 1.00 35.03 97 ASP A C 1
ATOM 799 O O . ASP A 1 97 ? -25.537 -28.588 37.311 1.00 35.03 97 ASP A O 1
ATOM 803 N N . GLN A 1 98 ? -25.913 -27.762 39.372 1.00 41.03 98 GLN A N 1
ATOM 804 C CA . GLN A 1 98 ? -24.982 -28.479 40.259 1.00 41.03 98 GLN A CA 1
ATOM 805 C C . GLN A 1 98 ? -23.718 -29.157 39.680 1.00 41.03 98 GLN A C 1
ATOM 807 O O . GLN A 1 98 ? -23.783 -30.321 39.280 1.00 41.03 98 GLN A O 1
ATOM 812 N N . ARG A 1 99 ? -22.542 -28.544 39.904 1.00 35.06 99 ARG A N 1
ATOM 813 C CA . ARG A 1 99 ? -21.456 -29.022 40.807 1.00 35.06 99 ARG A CA 1
ATOM 814 C C . ARG A 1 99 ? -20.085 -28.457 40.427 1.00 35.06 99 ARG A C 1
ATOM 816 O O . ARG A 1 99 ? -19.757 -28.335 39.252 1.00 35.06 99 ARG A O 1
ATOM 823 N N . ASP A 1 100 ? -19.326 -28.134 41.473 1.00 36.84 100 ASP A N 1
ATOM 824 C CA . ASP A 1 100 ? -17.878 -27.940 41.475 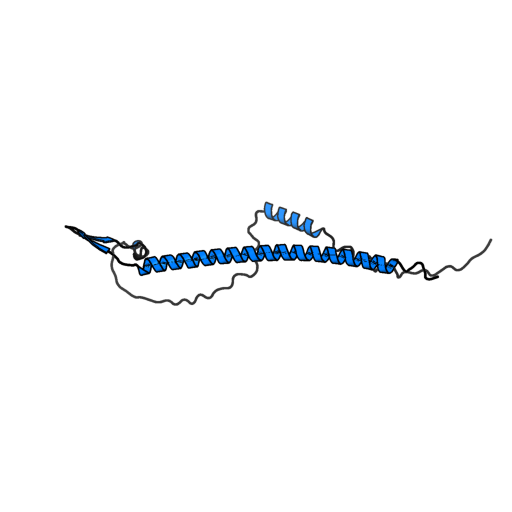1.00 36.84 100 ASP A CA 1
ATOM 825 C C . ASP A 1 100 ? -17.153 -29.039 40.680 1.00 36.84 100 ASP A C 1
ATOM 827 O O . ASP A 1 100 ? -17.514 -30.209 40.790 1.00 36.84 100 ASP A O 1
ATOM 831 N N . GLU A 1 101 ? -16.121 -28.665 39.922 1.00 35.72 101 GLU A N 1
ATOM 832 C CA . GLU A 1 101 ? -14.721 -29.048 40.177 1.00 35.72 101 GLU A CA 1
ATOM 833 C C . GLU A 1 101 ? -13.824 -28.764 38.952 1.00 35.72 101 GLU A C 1
ATOM 835 O O . GLU A 1 101 ? -14.157 -29.042 37.805 1.00 35.72 101 GLU A O 1
ATOM 840 N N . GLU A 1 102 ? -12.660 -28.193 39.270 1.00 33.84 102 GLU A N 1
ATOM 841 C CA . GLU A 1 102 ? -11.362 -28.393 38.615 1.00 33.84 102 GLU A CA 1
ATOM 842 C C . GLU A 1 102 ? -11.071 -27.767 37.235 1.00 33.84 102 GLU A C 1
ATOM 844 O O . GLU A 1 102 ? -11.256 -28.297 36.145 1.00 33.84 102 GLU A O 1
ATOM 849 N N . ARG A 1 103 ? -10.446 -26.595 37.372 1.00 45.16 103 ARG A N 1
ATOM 850 C CA . ARG A 1 103 ? -9.462 -25.959 36.497 1.00 45.16 103 ARG A CA 1
ATOM 851 C C . ARG A 1 103 ? -8.364 -26.943 36.062 1.00 45.16 103 ARG A C 1
ATOM 853 O O . ARG A 1 103 ? -7.484 -27.245 36.861 1.00 45.16 103 ARG A O 1
ATOM 860 N N . GLU A 1 104 ? -8.321 -27.292 34.779 1.00 32.97 104 GLU A N 1
ATOM 861 C CA . GLU A 1 104 ? -7.095 -27.767 34.124 1.00 32.97 104 GLU A CA 1
ATOM 862 C C . GLU A 1 104 ? -6.700 -26.832 32.972 1.00 32.97 104 GLU A C 1
ATOM 864 O O . GLU A 1 104 ? -7.415 -26.640 31.989 1.00 32.97 104 GLU A O 1
ATOM 869 N N . GLU A 1 105 ? -5.541 -26.193 33.144 1.00 41.41 105 GLU A N 1
ATOM 870 C CA . GLU A 1 105 ? -4.833 -25.438 32.117 1.00 41.41 105 GLU A CA 1
ATOM 871 C C . GLU A 1 105 ? -4.108 -26.421 31.183 1.00 41.41 105 GLU A C 1
ATOM 873 O O . GLU A 1 105 ? -2.976 -26.822 31.456 1.00 41.41 105 GLU A O 1
ATOM 878 N N . GLU A 1 106 ? -4.707 -26.775 30.045 1.00 38.00 106 GLU A N 1
ATOM 879 C CA . GLU A 1 106 ? -3.957 -27.405 28.953 1.00 38.00 106 GLU A CA 1
ATOM 880 C C . GLU A 1 106 ? -3.301 -26.332 28.072 1.00 38.00 106 GLU A C 1
ATOM 882 O O . GLU A 1 106 ? -3.903 -25.727 27.184 1.00 38.00 106 GLU A O 1
ATOM 887 N N . LYS A 1 107 ? -2.006 -26.105 28.320 1.00 45.78 107 LYS A N 1
ATOM 888 C CA . LYS A 1 107 ? -1.088 -25.536 27.331 1.00 45.78 107 LYS A CA 1
ATOM 889 C C . LYS A 1 107 ? -0.865 -26.558 26.213 1.00 45.78 107 LYS A C 1
ATOM 891 O O . LYS A 1 107 ? 0.089 -27.333 26.285 1.00 45.78 107 LYS A O 1
ATOM 896 N N . ASP A 1 108 ? -1.672 -26.512 25.158 1.00 36.72 108 ASP A N 1
ATOM 897 C CA . ASP A 1 108 ? -1.288 -27.140 23.893 1.00 36.72 108 ASP A CA 1
ATOM 898 C C . ASP A 1 108 ? -0.505 -26.129 23.044 1.00 36.72 108 ASP A C 1
ATOM 900 O O . ASP A 1 108 ? -0.998 -25.080 22.624 1.00 36.72 108 ASP A O 1
ATOM 904 N N . GLY A 1 109 ? 0.785 -26.405 22.873 1.00 42.91 109 GLY A N 1
ATOM 905 C CA . GLY A 1 109 ? 1.665 -25.612 22.032 1.00 42.91 109 GLY A CA 1
ATOM 906 C C . GLY A 1 109 ? 1.293 -25.825 20.573 1.00 42.91 109 GLY A C 1
ATOM 907 O O . GLY A 1 109 ? 1.650 -26.848 19.989 1.00 42.91 109 GLY A O 1
ATOM 908 N N . GLU A 1 110 ? 0.633 -24.834 19.975 1.00 44.78 110 GLU A N 1
ATOM 909 C CA . GLU A 1 110 ? 0.318 -24.795 18.548 1.00 44.78 110 GLU A CA 1
ATOM 910 C C . GLU A 1 110 ? 1.588 -24.993 17.703 1.00 44.78 110 GLU A C 1
ATOM 912 O O . GLU A 1 110 ? 2.374 -24.079 17.436 1.00 44.78 110 GLU A O 1
ATOM 917 N N . LYS A 1 111 ? 1.799 -26.225 17.233 1.00 51.34 111 LYS A N 1
ATOM 918 C CA . LYS A 1 111 ? 2.729 -26.509 16.143 1.00 51.34 111 LYS A CA 1
ATOM 919 C C . LYS A 1 111 ? 2.114 -25.943 14.871 1.00 51.34 111 LYS A C 1
ATOM 921 O O . LYS A 1 111 ? 1.304 -26.600 14.222 1.00 51.34 111 LYS A O 1
ATOM 926 N N . ILE A 1 112 ? 2.526 -24.731 14.508 1.00 48.12 112 ILE A N 1
ATOM 927 C CA . ILE A 1 112 ? 2.192 -24.095 13.231 1.00 48.12 112 ILE A CA 1
ATOM 928 C C . ILE A 1 112 ? 2.737 -24.984 12.101 1.00 48.12 112 ILE A C 1
ATOM 930 O O . ILE A 1 112 ? 3.907 -24.904 11.723 1.00 48.12 112 ILE A O 1
ATOM 934 N N . GLN A 1 113 ? 1.898 -25.872 11.566 1.00 63.00 113 GLN A N 1
ATOM 935 C CA . GLN A 1 113 ? 2.207 -26.593 10.337 1.00 63.00 113 GLN A CA 1
ATOM 936 C C . GLN A 1 113 ? 2.193 -25.586 9.186 1.00 63.00 113 GLN A C 1
ATOM 938 O O . GLN A 1 113 ? 1.168 -24.981 8.874 1.00 63.00 113 GLN A O 1
ATOM 943 N N . ALA A 1 114 ? 3.354 -25.381 8.566 1.00 63.22 114 ALA A N 1
ATOM 944 C CA . ALA A 1 114 ? 3.487 -24.508 7.411 1.00 63.22 114 ALA A CA 1
ATOM 945 C C . ALA A 1 114 ? 2.598 -25.008 6.259 1.00 63.22 114 ALA A C 1
ATOM 947 O O . ALA A 1 114 ? 2.711 -26.153 5.818 1.00 63.22 114 ALA A O 1
ATOM 948 N N . LEU A 1 115 ? 1.733 -24.122 5.761 1.00 64.31 115 LEU A N 1
ATOM 949 C CA . LEU A 1 115 ? 0.879 -24.368 4.602 1.00 64.31 115 LEU A CA 1
ATOM 950 C C . LEU A 1 115 ? 1.723 -24.788 3.381 1.00 64.31 115 LEU A C 1
ATOM 952 O O . LEU A 1 115 ? 2.843 -24.290 3.198 1.00 64.31 115 LEU A O 1
ATOM 956 N N . PRO A 1 116 ? 1.207 -25.677 2.512 1.00 60.25 116 PRO A N 1
ATOM 957 C CA . PRO A 1 116 ? 1.922 -26.111 1.320 1.00 60.25 116 PRO A CA 1
ATOM 958 C C . PRO A 1 116 ? 2.309 -24.903 0.452 1.00 60.25 116 PRO A C 1
ATOM 960 O O . PRO A 1 116 ? 1.472 -24.091 0.065 1.00 60.25 116 PRO A O 1
ATOM 963 N N . ARG A 1 117 ? 3.604 -24.797 0.119 1.00 63.88 117 ARG A N 1
ATOM 964 C CA . ARG A 1 117 ? 4.190 -23.697 -0.684 1.00 63.88 117 ARG A CA 1
ATOM 965 C C . ARG A 1 117 ? 3.743 -23.703 -2.149 1.00 63.88 117 ARG A C 1
ATOM 967 O O . ARG A 1 117 ? 4.151 -22.841 -2.925 1.00 63.88 117 ARG A O 1
ATOM 974 N N . THR A 1 118 ? 2.936 -24.678 -2.544 1.00 62.53 118 THR A N 1
ATOM 975 C CA . THR A 1 118 ? 2.327 -24.765 -3.861 1.00 62.53 118 THR A CA 1
ATOM 976 C C . THR A 1 118 ? 0.851 -24.443 -3.715 1.00 62.53 118 THR A C 1
ATOM 978 O O . THR A 1 118 ? 0.102 -25.178 -3.075 1.00 62.53 118 THR A O 1
ATOM 981 N N . ALA A 1 119 ? 0.424 -23.331 -4.318 1.00 61.09 119 ALA A N 1
ATOM 982 C CA . ALA A 1 119 ? -0.992 -23.085 -4.539 1.00 61.09 119 ALA A CA 1
ATOM 983 C C . ALA A 1 119 ? -1.534 -24.291 -5.319 1.00 61.09 119 ALA A C 1
ATOM 985 O O . ALA A 1 119 ? -1.194 -24.480 -6.489 1.00 61.09 119 ALA A O 1
ATOM 986 N N . GLY A 1 120 ? -2.296 -25.157 -4.645 1.00 63.78 120 GLY A N 1
ATOM 987 C CA . GLY A 1 120 ? -3.017 -26.242 -5.297 1.00 63.78 120 GLY A CA 1
ATOM 988 C C . GLY A 1 120 ? -3.845 -25.672 -6.444 1.00 63.78 120 GLY A C 1
ATOM 989 O O . GLY A 1 120 ? -4.243 -24.505 -6.398 1.00 63.78 120 GLY A O 1
ATOM 990 N N . ASN A 1 121 ? -4.063 -26.469 -7.495 1.00 69.31 121 ASN A N 1
ATOM 991 C CA . ASN A 1 121 ? -4.833 -26.025 -8.654 1.00 69.31 121 ASN A CA 1
ATOM 992 C C . ASN A 1 121 ? -6.145 -25.396 -8.161 1.00 69.31 121 ASN A C 1
ATOM 994 O O . ASN A 1 121 ? -6.929 -26.105 -7.523 1.00 69.31 121 ASN A O 1
ATOM 998 N N . PRO A 1 122 ? -6.383 -24.092 -8.405 1.00 72.69 122 PRO A N 1
ATOM 999 C CA . PRO A 1 122 ? -7.596 -23.453 -7.932 1.00 72.69 122 PRO A CA 1
ATOM 1000 C C . PRO A 1 122 ? -8.780 -24.234 -8.488 1.00 72.69 122 PRO A C 1
ATOM 1002 O O . PRO A 1 122 ? -8.731 -24.689 -9.637 1.00 72.69 122 PRO A O 1
ATOM 1005 N N . LEU A 1 123 ? -9.823 -24.417 -7.677 1.00 76.44 123 LEU A N 1
ATOM 1006 C CA . LEU A 1 123 ? -11.057 -25.077 -8.093 1.00 76.44 123 LEU A CA 1
ATOM 1007 C C . LEU A 1 123 ? -11.726 -24.220 -9.179 1.00 76.44 123 LEU A C 1
ATOM 1009 O O . LEU A 1 123 ? -12.602 -23.401 -8.924 1.00 76.44 123 LEU A O 1
ATOM 1013 N N . MET A 1 124 ? -11.243 -24.351 -10.410 1.00 78.56 124 MET A N 1
ATOM 1014 C CA . MET A 1 124 ? -11.681 -23.571 -11.555 1.00 78.56 124 MET A CA 1
ATOM 1015 C C . MET A 1 124 ? -12.659 -24.402 -12.359 1.00 78.56 124 MET A C 1
ATOM 1017 O O . MET A 1 124 ? -12.390 -25.562 -12.679 1.00 78.56 124 MET A O 1
ATOM 1021 N N . SER A 1 125 ? -13.779 -23.792 -12.742 1.00 89.44 125 SER A N 1
ATOM 1022 C CA . SER A 1 125 ? -14.721 -24.429 -13.656 1.00 89.44 125 SER A CA 1
ATOM 1023 C C . SER A 1 125 ? -14.025 -24.795 -14.976 1.00 89.44 125 SER A C 1
ATOM 1025 O O . SER A 1 125 ? -13.107 -24.106 -15.435 1.00 89.44 125 SER A O 1
ATOM 1027 N N . LYS A 1 126 ? -14.486 -25.867 -15.636 1.00 89.94 126 LYS A N 1
ATOM 1028 C CA . LYS A 1 126 ? -13.930 -26.343 -16.922 1.00 89.94 126 LYS A CA 1
ATOM 1029 C C . LYS A 1 126 ? -13.850 -25.228 -17.977 1.00 89.94 126 LYS A C 1
ATOM 1031 O O . LYS A 1 126 ? -12.943 -25.222 -18.806 1.00 89.94 126 LYS A O 1
ATOM 1036 N N . LYS A 1 127 ? -14.785 -24.269 -17.937 1.00 92.19 127 LYS A N 1
ATOM 1037 C CA . LYS A 1 127 ? -14.817 -23.102 -18.833 1.00 92.19 127 LYS A CA 1
ATOM 1038 C C . LYS A 1 127 ? -13.623 -22.174 -18.598 1.00 92.19 127 LYS A C 1
ATOM 1040 O O . LYS A 1 127 ? -12.977 -21.774 -19.562 1.00 92.19 127 LYS A O 1
ATOM 1045 N N . ILE A 1 128 ? -13.305 -21.886 -17.336 1.00 91.50 128 ILE A N 1
ATOM 1046 C CA . ILE A 1 128 ? -12.177 -21.025 -16.965 1.00 91.50 128 ILE A CA 1
ATOM 1047 C C . ILE A 1 128 ? -10.856 -21.708 -17.330 1.00 91.50 128 ILE A C 1
ATOM 1049 O O . ILE A 1 128 ? -10.009 -21.083 -17.956 1.00 91.50 128 ILE A O 1
ATOM 1053 N N . GLN A 1 129 ? -10.706 -23.007 -17.052 1.00 88.56 129 GLN A N 1
ATOM 1054 C CA . GLN A 1 129 ? -9.492 -23.754 -17.413 1.00 88.56 129 GLN A CA 1
ATOM 1055 C C . GLN A 1 129 ? -9.197 -23.695 -18.921 1.00 88.56 129 GLN A C 1
ATOM 1057 O O . GLN A 1 129 ? -8.068 -23.412 -19.325 1.00 88.56 129 GLN A O 1
ATOM 1062 N N . ARG A 1 130 ? -10.222 -23.909 -19.760 1.00 91.00 130 ARG A N 1
ATOM 1063 C CA . ARG A 1 130 ? -10.102 -23.837 -21.226 1.00 91.00 130 ARG A CA 1
ATOM 1064 C C . ARG A 1 130 ? -9.730 -22.438 -21.706 1.00 91.00 130 ARG A C 1
ATOM 1066 O O . ARG A 1 130 ? -8.850 -22.303 -22.552 1.00 91.00 130 ARG A O 1
ATOM 1073 N N . LEU A 1 131 ? -10.370 -21.408 -21.153 1.00 91.19 131 LEU A N 1
ATOM 1074 C CA . LEU A 1 131 ? -10.073 -20.021 -21.500 1.00 91.19 131 LEU A CA 1
ATOM 1075 C C . LEU A 1 131 ? -8.631 -19.656 -21.126 1.00 91.19 131 LEU A C 1
ATOM 1077 O O . LEU A 1 131 ? -7.897 -19.137 -21.962 1.00 91.19 131 LEU A O 1
ATOM 1081 N N . THR A 1 132 ? -8.197 -19.994 -19.912 1.00 89.19 132 THR A N 1
ATOM 1082 C CA . THR A 1 132 ? -6.833 -19.736 -19.434 1.00 89.19 132 THR A CA 1
ATOM 1083 C C . THR A 1 132 ? -5.790 -20.479 -20.269 1.00 89.19 132 THR A C 1
ATOM 1085 O O . THR A 1 132 ? -4.767 -19.899 -20.631 1.00 89.19 132 THR A O 1
ATOM 1088 N N . ALA A 1 133 ? -6.046 -21.736 -20.647 1.00 86.94 133 ALA A N 1
ATOM 1089 C CA . ALA A 1 133 ? -5.175 -22.479 -21.558 1.00 86.94 133 ALA A CA 1
ATOM 1090 C C . ALA A 1 133 ? -5.093 -21.818 -22.947 1.00 86.94 133 ALA A C 1
ATOM 1092 O O . ALA A 1 133 ? -3.996 -21.653 -23.483 1.00 86.94 133 ALA A O 1
ATOM 1093 N N . SER A 1 134 ? -6.230 -21.375 -23.495 1.00 89.75 134 SER A N 1
ATOM 1094 C CA . SER A 1 134 ? -6.296 -20.671 -24.780 1.00 89.75 134 SER A CA 1
ATOM 1095 C C . SER A 1 134 ? -5.510 -19.357 -24.746 1.00 89.75 134 SER A C 1
ATOM 1097 O O . SER A 1 134 ? -4.683 -19.112 -25.624 1.00 89.75 134 SER A O 1
ATOM 1099 N N . LEU A 1 135 ? -5.691 -18.542 -23.703 1.00 88.56 135 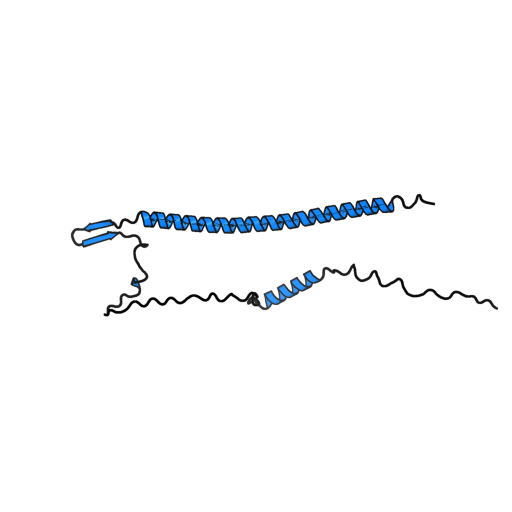LEU A N 1
ATOM 1100 C CA . LEU A 1 135 ? -4.951 -17.291 -23.516 1.00 88.56 135 LEU A CA 1
ATOM 1101 C C . LEU A 1 135 ? -3.444 -17.542 -23.367 1.00 88.56 135 LEU A C 1
ATOM 1103 O O . LEU A 1 135 ? -2.639 -16.869 -24.008 1.00 88.56 135 LEU A O 1
ATOM 1107 N N . ASN A 1 136 ? -3.050 -18.554 -22.589 1.00 83.00 136 ASN A N 1
ATOM 1108 C CA . ASN A 1 136 ? -1.645 -18.919 -22.404 1.00 83.00 136 ASN A CA 1
ATOM 1109 C C . ASN A 1 136 ? -0.993 -19.490 -23.673 1.00 83.00 136 ASN A C 1
ATOM 1111 O O . ASN A 1 136 ? 0.216 -19.358 -23.848 1.00 83.00 136 ASN A O 1
ATOM 1115 N N . SER A 1 137 ? -1.755 -20.130 -24.562 1.00 79.56 137 SER A N 1
ATOM 1116 C CA . SER A 1 137 ? -1.242 -20.580 -25.863 1.00 79.56 137 SER A CA 1
ATOM 1117 C C . SER A 1 137 ? -0.977 -19.400 -26.805 1.00 79.56 137 SER A C 1
ATOM 1119 O O . SER A 1 137 ? 0.078 -19.337 -27.434 1.00 79.56 137 SER A O 1
ATOM 1121 N N . LEU A 1 138 ? -1.871 -18.407 -26.814 1.00 74.69 138 LEU A N 1
ATOM 1122 C CA . LEU A 1 138 ? -1.753 -17.211 -27.645 1.00 74.69 138 LEU A CA 1
ATOM 1123 C C . LEU A 1 138 ? -0.584 -16.316 -27.205 1.00 74.69 138 LEU A C 1
ATOM 1125 O O . LEU A 1 138 ? 0.132 -15.765 -28.038 1.00 74.69 138 LEU A O 1
ATOM 1129 N N . THR A 1 139 ? -0.340 -16.204 -25.897 1.00 66.75 139 THR A N 1
ATOM 1130 C CA . THR A 1 139 ? 0.771 -15.400 -25.360 1.00 66.75 139 THR A CA 1
ATOM 1131 C C . THR A 1 139 ? 2.142 -16.050 -25.565 1.00 66.75 139 THR A C 1
ATOM 1133 O O . THR A 1 139 ? 3.136 -15.335 -25.700 1.00 66.75 139 THR A O 1
ATOM 1136 N N . LYS A 1 140 ? 2.218 -17.386 -25.658 1.00 63.28 140 LYS A N 1
ATOM 1137 C CA . LYS A 1 140 ? 3.459 -18.125 -25.967 1.00 63.28 140 LYS A CA 1
ATOM 1138 C C . LYS A 1 140 ? 3.881 -18.027 -27.439 1.00 63.28 140 LYS A C 1
ATOM 1140 O O . LYS A 1 140 ? 5.042 -18.282 -27.745 1.00 63.28 140 LYS A O 1
ATOM 1145 N N . HIS A 1 141 ? 2.982 -17.611 -28.333 1.00 57.84 141 HIS A N 1
ATOM 1146 C CA . HIS A 1 141 ? 3.226 -17.506 -29.776 1.00 57.84 141 HIS A CA 1
ATOM 1147 C C . HIS A 1 141 ? 3.925 -16.211 -30.236 1.00 57.84 141 HIS A C 1
ATOM 1149 O O . HIS A 1 141 ? 4.011 -15.973 -31.436 1.00 57.84 141 HIS A O 1
ATOM 1155 N N . LYS A 1 142 ? 4.489 -15.391 -29.335 1.00 57.03 142 LYS A N 1
ATOM 1156 C CA . LYS A 1 142 ? 5.470 -14.359 -29.728 1.00 57.03 142 LYS A CA 1
ATOM 1157 C C . LYS A 1 142 ? 6.868 -14.993 -29.759 1.00 57.03 142 LYS A C 1
ATOM 1159 O O . LYS A 1 142 ? 7.438 -15.245 -28.694 1.00 57.03 142 LYS A O 1
ATOM 1164 N N . PRO A 1 143 ? 7.426 -15.311 -30.938 1.00 50.78 143 PRO A N 1
ATOM 1165 C CA . PRO A 1 143 ? 8.561 -16.208 -31.009 1.00 50.78 143 PRO A CA 1
ATOM 1166 C C . PRO A 1 143 ? 9.870 -15.503 -30.641 1.00 50.78 143 PRO A C 1
ATOM 1168 O O . PRO A 1 143 ? 10.273 -14.518 -31.252 1.00 50.78 143 PRO A O 1
ATOM 1171 N N . LYS A 1 144 ? 10.623 -16.118 -29.722 1.00 53.28 144 LYS A N 1
ATOM 1172 C CA . LYS A 1 144 ? 12.093 -16.038 -29.658 1.00 53.28 144 LYS A CA 1
ATOM 1173 C C . LYS A 1 144 ? 12.725 -16.846 -30.815 1.00 53.28 144 LYS A C 1
ATOM 1175 O O . LYS A 1 144 ? 13.605 -17.671 -30.587 1.00 53.28 144 LYS A O 1
ATOM 1180 N N . GLN A 1 145 ? 12.261 -16.659 -32.053 1.00 52.41 145 GLN A N 1
ATOM 1181 C CA . GLN A 1 145 ? 12.707 -17.405 -33.244 1.00 52.41 145 GLN A CA 1
ATOM 1182 C C . GLN A 1 145 ? 13.364 -16.470 -34.267 1.00 52.41 145 GLN A C 1
ATOM 1184 O O . GLN A 1 145 ? 13.104 -16.564 -35.454 1.00 52.41 145 GLN A O 1
ATOM 1189 N N . GLU A 1 146 ? 14.232 -15.560 -33.826 1.00 44.62 146 GLU A N 1
ATOM 1190 C CA . GLU A 1 146 ? 15.057 -14.771 -34.760 1.00 44.62 146 GLU A CA 1
ATOM 1191 C C . GLU A 1 146 ? 16.570 -14.954 -34.536 1.00 44.62 146 GLU A C 1
ATOM 1193 O O . GLU A 1 146 ? 17.377 -14.521 -35.346 1.00 44.62 146 GLU A O 1
ATOM 1198 N N . MET A 1 147 ? 16.995 -15.694 -33.500 1.00 46.06 147 MET A N 1
ATOM 1199 C CA . MET A 1 147 ? 18.427 -15.875 -33.189 1.00 46.06 147 MET A CA 1
ATOM 1200 C C . MET A 1 147 ? 19.023 -17.263 -33.473 1.00 46.06 147 MET A C 1
ATOM 1202 O O . MET A 1 147 ? 20.218 -17.447 -33.268 1.00 46.06 147 MET A O 1
ATOM 1206 N N . ARG A 1 148 ? 18.251 -18.254 -33.941 1.00 45.50 148 ARG A N 1
ATOM 1207 C CA . ARG A 1 148 ? 18.768 -19.632 -34.11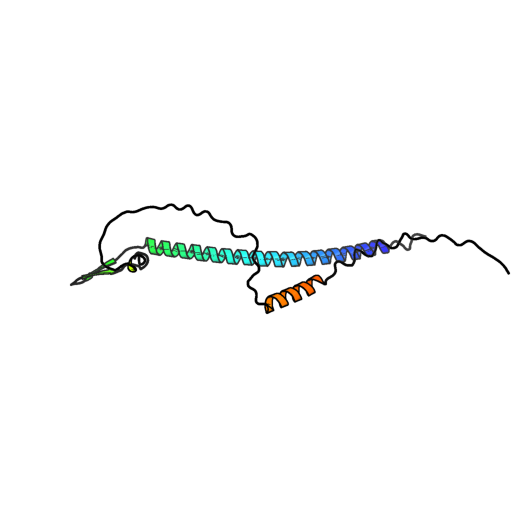6 1.00 45.50 148 ARG A CA 1
ATOM 1208 C C . ARG A 1 148 ? 19.026 -20.089 -35.556 1.00 45.50 148 ARG A C 1
ATOM 1210 O O . ARG A 1 148 ? 19.612 -21.148 -35.730 1.00 45.50 148 ARG A O 1
ATOM 1217 N N . TRP A 1 149 ? 18.680 -19.291 -36.568 1.00 41.03 149 TRP A N 1
ATOM 1218 C CA . TRP A 1 149 ? 18.769 -19.697 -37.983 1.00 41.03 149 TRP A CA 1
ATOM 1219 C C . TRP A 1 149 ? 19.837 -18.962 -38.808 1.00 41.03 149 TRP A C 1
ATOM 1221 O O . TRP A 1 149 ? 19.839 -19.076 -40.028 1.00 41.03 149 TRP A O 1
ATOM 1231 N N . ARG A 1 150 ? 20.759 -18.213 -38.183 1.00 42.50 150 ARG A N 1
ATOM 1232 C CA . ARG A 1 150 ? 21.773 -17.429 -38.923 1.00 42.50 150 ARG A CA 1
ATOM 1233 C C . ARG A 1 150 ? 23.193 -18.006 -38.929 1.00 42.50 150 ARG A C 1
ATOM 1235 O O . ARG A 1 150 ? 24.021 -17.506 -39.676 1.00 42.50 150 ARG A O 1
ATOM 1242 N N . ASN A 1 151 ? 23.461 -19.082 -38.181 1.00 43.44 151 ASN A N 1
ATOM 1243 C CA . ASN A 1 151 ? 24.818 -19.627 -37.991 1.00 43.44 151 ASN A CA 1
ATOM 1244 C C . ASN A 1 151 ? 25.013 -21.050 -38.559 1.00 43.44 151 ASN A C 1
ATOM 1246 O O . ASN A 1 151 ? 25.758 -21.838 -37.984 1.00 43.44 151 ASN A O 1
ATOM 1250 N N . HIS A 1 152 ? 24.325 -21.423 -39.644 1.00 45.88 152 HIS A N 1
ATOM 1251 C CA . HIS A 1 152 ? 24.461 -22.766 -40.248 1.00 45.88 152 HIS A CA 1
ATOM 1252 C C . HIS A 1 152 ? 24.562 -22.780 -41.783 1.00 45.88 152 HIS A C 1
ATOM 1254 O O . HIS A 1 152 ? 24.376 -23.820 -42.408 1.00 45.88 152 HIS A O 1
ATOM 1260 N N . GLN A 1 153 ? 24.885 -21.644 -42.409 1.00 48.97 153 GLN A N 1
ATOM 1261 C CA . GLN A 1 153 ? 25.124 -21.564 -43.854 1.00 48.97 153 GLN A CA 1
ATOM 1262 C C . GLN A 1 153 ? 26.418 -20.810 -44.165 1.00 48.97 153 GLN A C 1
ATOM 1264 O O . GLN A 1 153 ? 26.397 -19.726 -44.734 1.00 48.97 153 GLN A O 1
ATOM 1269 N N . SER A 1 154 ? 27.561 -21.368 -43.779 1.00 47.50 154 SER A N 1
ATOM 1270 C CA . SER A 1 154 ? 28.848 -20.916 -44.320 1.00 47.50 154 SER A CA 1
ATOM 1271 C C . SER A 1 154 ? 29.920 -21.995 -44.223 1.00 47.50 154 SER A C 1
ATOM 1273 O O . SER A 1 154 ? 31.044 -21.691 -43.848 1.00 47.50 154 SER A O 1
ATOM 1275 N N . ASP A 1 155 ? 29.579 -23.260 -44.496 1.00 52.00 155 ASP A N 1
ATOM 1276 C CA . ASP A 1 155 ? 30.622 -24.289 -44.552 1.00 52.00 155 ASP A CA 1
ATOM 1277 C C . ASP A 1 155 ? 30.245 -25.525 -45.378 1.00 52.00 155 ASP A C 1
ATOM 1279 O O . ASP A 1 155 ? 30.256 -26.651 -44.892 1.00 52.00 155 ASP A O 1
ATOM 1283 N N . ARG A 1 156 ? 29.865 -25.334 -46.652 1.00 43.50 156 ARG A N 1
ATOM 1284 C CA . ARG A 1 156 ? 29.891 -26.413 -47.660 1.00 43.50 156 ARG A CA 1
ATOM 1285 C C . ARG A 1 156 ? 30.261 -25.880 -49.052 1.00 43.50 156 ARG A C 1
ATOM 1287 O O . ARG A 1 156 ? 29.400 -25.555 -49.854 1.00 43.50 156 ARG A O 1
ATOM 1294 N N . LYS A 1 157 ? 31.573 -25.892 -49.309 1.00 39.16 157 LYS A N 1
ATOM 1295 C CA . LYS A 1 157 ? 32.206 -26.500 -50.495 1.00 39.16 157 LYS A CA 1
ATOM 1296 C C . LYS A 1 157 ? 31.916 -25.874 -51.873 1.00 39.16 157 LYS A C 1
ATOM 1298 O O . LYS A 1 157 ? 30.973 -26.253 -52.554 1.00 39.16 157 LYS A O 1
ATOM 1303 N N . SER A 1 158 ? 32.852 -25.052 -52.354 1.00 40.94 158 SER A N 1
ATOM 1304 C CA . SER A 1 158 ? 33.098 -24.841 -53.788 1.00 40.94 158 SER A CA 1
ATOM 1305 C C . SER A 1 158 ? 34.482 -25.390 -54.149 1.00 40.94 158 SER A C 1
ATOM 1307 O O . SER A 1 158 ? 35.491 -24.696 -54.051 1.00 40.94 158 SER A O 1
ATOM 1309 N N . SER A 1 159 ? 34.530 -26.662 -54.541 1.00 45.41 159 SER A N 1
ATOM 1310 C CA . SER A 1 159 ? 35.693 -27.278 -55.182 1.00 45.41 159 SER A CA 1
ATOM 1311 C C . SER A 1 159 ? 35.235 -27.947 -56.474 1.00 45.41 159 SER A C 1
ATOM 1313 O O . SER A 1 159 ? 34.615 -29.007 -56.415 1.00 45.41 159 SER A O 1
ATOM 1315 N N . SER A 1 160 ? 35.503 -27.298 -57.607 1.00 38.47 160 SER A N 1
ATOM 1316 C CA . SER A 1 160 ? 35.840 -27.872 -58.925 1.00 38.47 160 SER A CA 1
ATOM 1317 C C . SER A 1 160 ? 35.368 -26.940 -60.044 1.00 38.47 160 SER A C 1
ATOM 1319 O O . SER A 1 160 ? 34.195 -26.862 -60.386 1.00 38.47 160 SER A O 1
ATOM 1321 N N . SER A 1 161 ? 36.318 -26.212 -60.621 1.00 42.66 161 SER A N 1
ATOM 1322 C CA . SER A 1 161 ? 36.204 -25.656 -61.966 1.00 42.66 161 SER A CA 1
ATOM 1323 C C . SER A 1 161 ? 37.549 -25.896 -62.633 1.00 42.66 161 SER A C 1
ATOM 1325 O O . SER A 1 161 ? 38.427 -25.036 -62.625 1.00 42.66 161 SER A O 1
ATOM 1327 N N . THR A 1 162 ? 37.722 -27.099 -63.162 1.00 41.84 162 THR A N 1
ATOM 1328 C CA . THR A 1 162 ? 38.766 -27.405 -64.135 1.00 41.84 162 THR A CA 1
ATOM 1329 C C . THR A 1 162 ? 38.077 -27.834 -65.417 1.00 41.84 162 THR A C 1
ATOM 1331 O O . THR A 1 162 ? 37.293 -28.776 -65.400 1.00 41.84 162 THR A O 1
ATOM 1334 N N . HIS A 1 163 ? 38.345 -27.046 -66.458 1.00 41.81 163 HIS A N 1
ATOM 1335 C CA . HIS A 1 163 ? 38.464 -27.387 -67.874 1.00 41.81 163 HIS A CA 1
ATOM 1336 C C . HIS A 1 163 ? 37.848 -28.701 -68.364 1.00 41.81 163 HIS A C 1
ATOM 1338 O O . HIS A 1 163 ? 38.244 -29.758 -67.903 1.00 41.81 163 HIS A O 1
ATOM 1344 N N . ASP A 1 164 ? 37.097 -28.625 -69.467 1.00 36.50 164 ASP A N 1
ATOM 1345 C CA . ASP A 1 164 ? 37.575 -29.295 -70.677 1.00 36.50 164 ASP A CA 1
ATOM 1346 C C . ASP A 1 164 ? 37.042 -28.684 -71.979 1.00 36.50 164 ASP A C 1
ATOM 1348 O O . ASP A 1 164 ? 35.935 -28.153 -72.060 1.00 36.50 164 ASP A O 1
ATOM 1352 N N . LYS A 1 165 ? 37.927 -28.707 -72.979 1.00 43.22 165 LYS A N 1
ATOM 1353 C CA . LYS A 1 165 ? 37.727 -28.315 -74.380 1.00 43.22 165 LYS A CA 1
ATOM 1354 C C . LYS A 1 165 ? 37.284 -29.540 -75.196 1.00 43.22 165 LYS A C 1
ATOM 1356 O O . LYS A 1 165 ? 37.577 -30.658 -74.787 1.00 43.22 165 LYS A O 1
ATOM 1361 N N . LYS A 1 166 ? 36.846 -29.263 -76.438 1.00 44.16 166 LYS A N 1
ATOM 1362 C CA . LYS A 1 166 ? 36.694 -30.154 -77.618 1.00 44.16 166 LYS A CA 1
ATOM 1363 C C . LYS A 1 166 ? 35.293 -30.772 -77.758 1.00 44.16 166 LYS A C 1
ATOM 1365 O O . LYS A 1 166 ? 34.715 -31.167 -76.758 1.00 44.16 166 LYS A O 1
ATOM 1370 N N . LEU A 1 167 ? 34.687 -30.871 -78.943 1.00 39.97 167 LEU A N 1
ATOM 1371 C CA . LEU A 1 167 ? 35.123 -30.728 -80.344 1.00 39.97 167 LEU A CA 1
ATOM 1372 C C . LEU A 1 167 ? 34.037 -30.004 -81.151 1.00 39.97 167 LEU A C 1
ATOM 1374 O O . LEU A 1 167 ? 32.852 -30.171 -80.791 1.00 39.97 167 LEU A O 1
#

InterPro domains:
  IPR019186 Nucleolar protein 12 [PF09805] (2-108)
  IPR019186 Nucleolar protein 12 [PTHR14577] (2-162)

Organism: NCBI:txid1608454

pLDDT: mean 71.73, std 20.89, range [32.97, 97.56]

Secondary structure (DSSP, 8-state):
--TTSTTHHHHHHHHHHHHHHHHHHHHHHHHHHHHHHHHHHHHHHHHHHHHHHHHHHHHHHHHHT--PEEEEETTEEEEE--TTTS-TTGGGG--------------------PPPSS-PPP---HHHHHHHHHHHHHHHTS---SSSSSSSSS-S-----------

=== Feature glossary ===
The record interleaves many kinds of information about one protein. Here is each kind framed as the question it answers.

Q: Are the domains correctly placed relative to each other?
A: Predicted aligned error is AlphaFold's pairwise confidence. Unlike pLDDT (per-residue), PAE is per-residue-pair and captures whether two parts of the structure are correctly placed relative to each other. Units are ångströms of expected positional error.

Q: Which residues are in helices, strands, or loops?
A: Eight-state secondary structure (DSSP): H is the canonical α-helix, G the tighter 3₁₀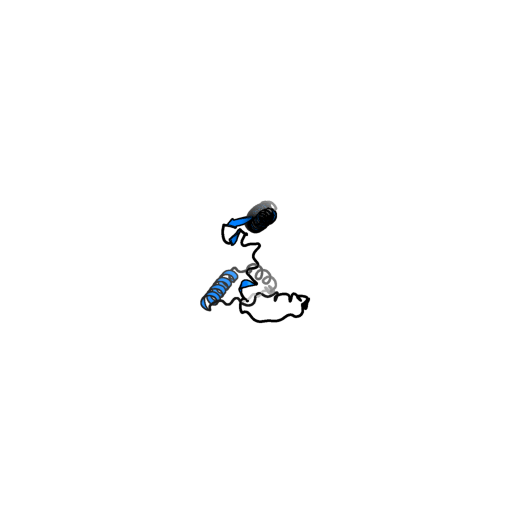-helix, I the wider π-helix; E/B are β-structure, T and S are turns and bends, and '-' is everything else. DSSP derives these from the pattern of main-chain N–H···O=C hydrogen bonds, not from the sequence.

Q: What if only a Cα trace is available?
A: P-SEA three-state annotation labels each residue as helix, strand, or coil based purely on the geometry of the Cα trace. It serves as a fallback when the full backbone (and thus DSSP) is unavailable.

Q: What are the backbone torsion angles?
A: φ (phi) and ψ (psi) are the two rotatable backbone dihedrals per residue: φ is the C(i-1)–N–Cα–C torsion, ψ is the N–Cα–C–N(i+1) torsion, both in degrees on (−180°, 180°]. α-helical residues cluster near (−60°, −45°); β-strand residues near (−120°, +130°). A Ramachandran plot is simply a scatter of (φ, ψ) for every residue.

Q: What known structures does this most resemble?
A: Structural nearest neighbors (via Foldseek easy-search vs the PDB). Reported per hit: target PDB id, E-value, and alignment TM-score. A TM-score above ~0.5 is the conventional threshold for 'same fold'.

Q: What family and function is it annotated with?
A: Database cross-references. InterPro integrates a dozen domain/family signature databases into unified entries with residue-range hits. GO terms attach function/process/location labels with evidence codes. CATH codes position the fold in a four-level structural taxonomy. Organism is the NCBI-taxonomy species name.

Q: Which residues are buried vs exposed?
A: Solvent accessibility: the surface area of each residue that a 1.4 Å water probe can touch, in Å². When only backbone atoms are present the absolute values are lower than full-atom SASA (side chains contribute most of the area) and are flagged as backbone-only.

Q: What do the diagnostic plots show?
A: Three diagnostic plots accompany the record. The Cα contact map visualizes the tertiary structure as a 2D adjacency matrix (8 Å cutoff, sequence-local contacts suppressed). The Ramachandran plot shows the distribution of backbone (φ, ψ) torsions, with points in the α and β basins reflecting secondary structure content. The PAE plot shows AlphaFold's inter-residue confidence as a color matrix.

Q: What is the amino-acid chain?
A: The amino-acid sequence is the protein's primary structure: the linear order of residues from the N-terminus to the C-terminus, written in one-letter code. Everything else here — the 3D coordinates, the secondary structure, the domain annotations — is ultimately a consequence of this string.

Q: What do the rendered images show?
A: The six renders are orthographic views along the three Cartesian axes in both directions. Representation (cartoon, sticks, or surface) and color scheme (sequence-rainbow or by-chain) vary across proteins so the training set covers all the common visualization conventions.

Q: Where is each backbone atom in 3D?
A: The mmCIF table is the protein's shape written out atom by atom. For each backbone N, Cα, C, and carbonyl O, it records an (x, y, z) coordinate triple in Å plus the residue type, chain letter, and residue number.

Q: How mobile is each atom in the crystal?
A: For experimental (PDB) structures, the B-factor (temperature factor) quantifies the positional spread of each atom in the crystal — a combination of thermal vibration and static disorder — in units of Å². High B-factors mark flexible loops or poorly resolved regions; low B-factors mark the rigid, well-ordered core.

Q: How big and how compact is the whole molecule?
A: Three whole-structure scalars: the radius of gyration (RMS distance of Cα from centroid, in Å), the count of Cα–Cα contacts (pairs closer than 8 Å and separated by more than four residues in sequence — i.e. tertiary, not local, contacts), and the bounding-box dimensions. Together they distinguish compact globular folds from extended fibres or disordered chains.

Q: What does the local fold look like, residue by residue?
A: A 3Di character summarizes, for each residue, the relative orientation of the Cα frame of its nearest spatial neighbor. Because it encodes fold topology rather than chemistry, 3Di alignments detect remote structural similarity that sequence alignment misses.

Q: How confident is the AlphaFold model at each residue?
A: For AlphaFold models, the B-factor field carries pLDDT — the model's own estimate of local accuracy on a 0–100 scale. Regions with pLDDT<50 should be treated as essentially unmodeled; they often correspond to intrinsically disordered segments.